Protein AF-A0A822CU56-F1 (afdb_monomer_lite)

Secondary structure (DSSP, 8-state):
-HHHHHHHHHHTS-HHHHHHHHHHHHHTTSS-HHHHHHHHHHHHHHHH---PPPPPHHHHHHHHHHHHHHHHHHHHH---HHHHHHHHHHHHHHHHTTT------GGGHHHHHHHHT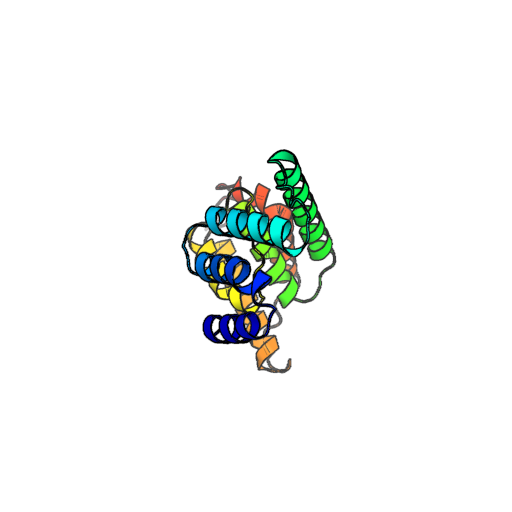TTS-HHHHHHHHHHHHHHHHHHHTTT-S-----HHHHHHHHHHHHTHHHHTS-S----------

pLDDT: mean 84.79, std 16.34, range [33.0, 96.88]

Structure (mmCIF, N/CA/C/O backbone):
data_AF-A0A822CU56-F1
#
_entry.id   AF-A0A822CU56-F1
#
loop_
_atom_site.group_PDB
_atom_site.id
_atom_site.type_symbol
_atom_site.label_atom_id
_atom_site.label_alt_id
_atom_site.label_comp_id
_atom_site.label_asym_id
_atom_site.label_entity_id
_atom_site.label_seq_id
_atom_site.pdbx_PDB_ins_code
_atom_site.Cartn_x
_atom_site.Cartn_y
_atom_site.Cartn_z
_atom_site.occupancy
_atom_site.B_iso_or_equiv
_atom_site.auth_seq_id
_atom_site.auth_comp_id
_atom_site.auth_asym_id
_atom_site.auth_atom_id
_atom_site.pdbx_PDB_model_num
ATOM 1 N N . PHE A 1 1 ? 16.873 -13.035 2.644 1.00 48.88 1 PHE A N 1
ATOM 2 C CA . PHE A 1 1 ? 16.667 -14.376 2.056 1.00 48.88 1 PHE A CA 1
ATOM 3 C C . PHE A 1 1 ? 16.563 -14.357 0.520 1.00 48.88 1 PHE A C 1
ATOM 5 O O . PHE A 1 1 ? 17.140 -15.222 -0.113 1.00 48.88 1 PHE A O 1
ATOM 12 N N . ILE A 1 2 ? 15.968 -13.329 -0.101 1.00 75.31 2 ILE A N 1
ATOM 13 C CA . ILE A 1 2 ? 15.599 -13.311 -1.536 1.00 75.31 2 ILE A CA 1
ATOM 14 C C . ILE A 1 2 ? 16.782 -13.178 -2.534 1.00 75.31 2 ILE A C 1
ATOM 16 O O . ILE A 1 2 ? 16.743 -13.754 -3.617 1.00 75.31 2 ILE A O 1
ATOM 20 N N . LEU A 1 3 ? 17.866 -12.463 -2.198 1.00 74.69 3 LEU A N 1
ATOM 21 C CA . LEU A 1 3 ? 18.956 -12.160 -3.152 1.00 74.69 3 LEU A CA 1
ATOM 22 C C . LEU A 1 3 ? 19.665 -13.411 -3.711 1.00 74.69 3 LEU A C 1
ATOM 24 O O . LEU A 1 3 ? 19.886 -13.521 -4.917 1.00 74.69 3 LEU A O 1
ATOM 28 N N . LYS A 1 4 ? 20.035 -14.352 -2.829 1.00 79.25 4 LYS A N 1
ATOM 29 C CA . LYS A 1 4 ? 20.802 -15.553 -3.208 1.00 79.25 4 LYS A CA 1
ATOM 30 C C . LYS A 1 4 ? 20.008 -16.457 -4.153 1.00 79.25 4 LYS A C 1
ATOM 32 O O . LYS A 1 4 ? 20.597 -17.082 -5.029 1.00 79.25 4 LYS A O 1
ATOM 37 N N . GLU A 1 5 ? 18.690 -16.507 -3.996 1.00 88.50 5 GLU A N 1
ATOM 38 C CA . GLU A 1 5 ? 17.807 -17.288 -4.865 1.00 88.50 5 GLU A CA 1
ATOM 39 C C . GLU A 1 5 ? 17.681 -16.655 -6.252 1.00 88.50 5 GLU A C 1
ATOM 41 O O . GLU A 1 5 ? 17.839 -17.360 -7.248 1.00 88.50 5 GLU A O 1
ATOM 46 N N . ARG A 1 6 ? 17.525 -15.323 -6.337 1.00 89.25 6 ARG A N 1
ATOM 47 C CA . ARG A 1 6 ? 17.509 -14.600 -7.624 1.00 89.25 6 ARG A CA 1
ATOM 48 C C . ARG A 1 6 ? 18.798 -14.833 -8.418 1.00 89.25 6 ARG A C 1
ATOM 50 O O . ARG A 1 6 ? 18.733 -15.144 -9.603 1.00 89.25 6 ARG A O 1
ATOM 57 N N . ASN A 1 7 ? 19.956 -14.798 -7.754 1.00 89.12 7 ASN A N 1
ATOM 58 C CA . ASN A 1 7 ? 21.246 -15.091 -8.392 1.00 89.12 7 ASN A CA 1
ATOM 59 C C . ASN A 1 7 ? 21.322 -16.516 -8.955 1.00 89.12 7 ASN A C 1
ATOM 61 O O . ASN A 1 7 ? 21.758 -16.704 -10.089 1.00 89.12 7 ASN A O 1
ATOM 65 N N . LYS A 1 8 ? 20.865 -17.521 -8.196 1.00 92.25 8 LYS A N 1
ATOM 66 C CA . LYS A 1 8 ? 20.827 -18.915 -8.668 1.00 92.25 8 LYS A CA 1
ATOM 67 C C . LYS A 1 8 ? 19.926 -19.084 -9.892 1.00 92.25 8 LYS A C 1
ATOM 69 O O . LYS A 1 8 ? 20.248 -19.880 -10.766 1.00 92.25 8 LYS A O 1
ATOM 74 N N . ILE A 1 9 ? 18.807 -18.362 -9.954 1.00 92.31 9 ILE A N 1
ATOM 75 C CA . ILE A 1 9 ? 17.901 -18.389 -11.110 1.00 92.31 9 ILE A CA 1
ATOM 76 C C . ILE A 1 9 ? 18.584 -17.766 -12.330 1.00 92.31 9 ILE A C 1
ATOM 78 O O . ILE A 1 9 ? 18.604 -18.388 -13.386 1.00 92.31 9 ILE A O 1
ATOM 82 N N . ILE A 1 10 ? 19.205 -16.592 -12.178 1.00 93.12 10 ILE A N 1
ATOM 83 C CA . ILE A 1 10 ? 19.895 -15.900 -13.279 1.00 93.12 10 ILE A CA 1
ATOM 84 C C . ILE A 1 10 ? 20.998 -16.779 -13.878 1.00 93.12 10 ILE A C 1
ATOM 86 O O . ILE A 1 10 ? 21.111 -16.874 -15.096 1.00 93.12 10 ILE A O 1
ATOM 90 N N . GLN A 1 11 ? 21.762 -17.492 -13.047 1.00 93.81 11 GLN A N 1
ATOM 91 C CA . GLN A 1 11 ? 22.822 -18.395 -13.512 1.00 93.81 11 GLN A CA 1
ATOM 92 C C . GLN A 1 11 ? 22.315 -19.543 -14.403 1.00 93.81 11 GLN A C 1
ATOM 94 O O . GLN A 1 11 ? 23.078 -20.050 -15.222 1.00 93.81 11 GLN A O 1
ATOM 99 N N . LYS A 1 12 ? 21.039 -19.935 -14.290 1.00 94.25 12 LYS A N 1
ATOM 100 C CA . LYS A 1 12 ? 20.426 -20.982 -15.125 1.00 94.25 12 LYS A CA 1
ATOM 101 C C . LYS A 1 12 ? 19.959 -20.484 -16.497 1.00 94.25 12 LYS A C 1
ATOM 103 O O . LYS A 1 12 ? 19.564 -21.298 -17.324 1.00 94.25 12 LYS A O 1
ATOM 108 N N . LEU A 1 13 ? 19.975 -19.175 -16.742 1.00 93.06 13 LEU A N 1
ATOM 109 C CA . LEU A 1 13 ? 19.516 -18.582 -18.000 1.00 93.06 13 LEU A CA 1
ATOM 110 C C . LEU A 1 13 ? 20.631 -18.564 -19.061 1.00 93.06 13 LEU A C 1
ATOM 112 O O . LEU A 1 13 ? 21.809 -18.699 -18.702 1.00 93.06 13 LEU A O 1
ATOM 116 N N . PRO A 1 14 ? 20.291 -18.383 -20.355 1.00 93.19 14 PRO A N 1
ATOM 117 C CA . PRO A 1 14 ? 21.274 -18.199 -21.422 1.00 93.19 14 PRO A CA 1
ATOM 118 C C . PRO A 1 14 ? 22.227 -17.042 -21.127 1.00 93.19 14 PRO A C 1
ATOM 120 O O . PRO A 1 14 ? 21.816 -16.016 -20.582 1.00 93.19 14 PRO A O 1
ATOM 123 N N . GLU A 1 15 ? 23.497 -17.196 -21.500 1.00 89.12 15 GLU A N 1
ATOM 124 C CA . GLU A 1 15 ? 24.554 -16.220 -21.207 1.00 89.12 15 GLU A CA 1
ATOM 125 C C . GLU A 1 15 ? 24.235 -14.815 -21.738 1.00 89.12 15 GLU A C 1
ATOM 127 O O . GLU A 1 15 ? 24.424 -13.835 -21.016 1.00 89.12 15 GLU A O 1
ATOM 132 N N . SER A 1 16 ? 23.619 -14.734 -22.922 1.00 87.19 16 SER A N 1
ATOM 133 C CA . SER A 1 16 ? 23.111 -13.498 -23.536 1.00 87.19 16 SER A CA 1
ATOM 134 C C . SER A 1 16 ? 22.169 -12.698 -22.622 1.00 87.19 16 SER A C 1
ATOM 136 O O . SER A 1 16 ? 22.136 -11.468 -22.669 1.00 87.19 16 SER A O 1
ATOM 138 N N . ASN A 1 17 ? 21.432 -13.380 -21.741 1.00 92.69 17 ASN A N 1
ATOM 139 C CA . ASN A 1 17 ? 20.407 -12.776 -20.890 1.00 92.69 17 ASN A CA 1
ATOM 140 C C . ASN A 1 17 ? 20.948 -12.449 -19.490 1.00 92.69 17 ASN A C 1
ATOM 142 O O . ASN A 1 17 ? 20.442 -11.541 -18.824 1.00 92.69 17 ASN A O 1
ATOM 146 N N . ARG A 1 18 ? 21.984 -13.170 -19.031 1.00 94.38 18 ARG A N 1
ATOM 147 C CA . ARG A 1 18 ? 22.522 -13.059 -17.663 1.00 94.38 18 ARG A CA 1
ATOM 148 C C . ARG A 1 18 ? 22.968 -11.644 -17.335 1.00 94.38 18 ARG A C 1
ATOM 150 O O . ARG A 1 18 ? 22.620 -11.136 -16.277 1.00 94.38 18 ARG A O 1
ATOM 157 N N . ASN A 1 19 ? 23.698 -10.997 -18.242 1.00 92.25 19 ASN A N 1
ATOM 158 C CA . ASN A 1 19 ? 24.265 -9.670 -17.996 1.00 92.25 19 ASN A CA 1
ATOM 159 C C . ASN A 1 19 ? 23.182 -8.615 -17.733 1.00 92.25 19 ASN A C 1
ATOM 161 O O . ASN A 1 19 ? 23.301 -7.822 -16.799 1.00 92.25 19 ASN A O 1
ATOM 165 N N . HIS A 1 20 ? 22.104 -8.630 -18.516 1.00 93.12 20 HIS A N 1
ATOM 166 C CA . HIS A 1 20 ? 20.983 -7.703 -18.366 1.00 93.12 20 HIS A CA 1
ATOM 167 C C . HIS A 1 20 ? 20.205 -7.966 -17.069 1.00 93.12 20 HIS A C 1
ATOM 169 O O . HIS A 1 20 ? 19.941 -7.043 -16.300 1.00 93.12 20 HIS A O 1
ATOM 175 N N . LEU A 1 21 ? 19.917 -9.235 -16.763 1.00 94.25 21 LEU A N 1
ATOM 176 C CA . LEU A 1 21 ? 19.160 -9.609 -15.565 1.00 94.25 21 LEU A CA 1
ATOM 177 C C . LEU A 1 21 ? 19.958 -9.445 -14.264 1.00 94.25 21 LEU A C 1
ATOM 179 O O . LEU A 1 21 ? 19.371 -9.108 -13.236 1.00 94.25 21 LEU A O 1
ATOM 183 N N . SER A 1 22 ? 21.283 -9.612 -14.295 1.00 93.31 22 SER A N 1
ATOM 184 C CA . SER A 1 22 ? 22.158 -9.301 -13.158 1.00 93.31 22 SER A CA 1
ATOM 185 C C . SER A 1 22 ? 22.096 -7.817 -12.804 1.00 93.31 22 SER A C 1
ATOM 187 O O . SER A 1 22 ? 21.890 -7.491 -11.637 1.00 93.31 22 SER A O 1
ATOM 189 N N . LYS A 1 23 ? 22.150 -6.918 -13.799 1.00 93.12 23 LYS A N 1
ATOM 190 C CA . LYS A 1 23 ? 22.033 -5.464 -13.576 1.00 93.12 23 LYS A CA 1
ATOM 191 C C . LYS A 1 23 ? 20.683 -5.076 -12.962 1.00 93.12 23 LYS A C 1
ATOM 193 O O . LYS A 1 23 ? 20.646 -4.247 -12.055 1.00 93.12 23 LYS A O 1
ATOM 198 N N . VAL A 1 24 ? 19.585 -5.691 -13.415 1.00 93.88 24 VAL A N 1
ATOM 199 C CA . VAL A 1 24 ? 18.253 -5.515 -12.799 1.00 93.88 24 VAL A CA 1
ATOM 200 C C . VAL A 1 24 ? 18.254 -6.025 -11.356 1.00 93.88 24 VAL A C 1
ATOM 202 O O . VAL A 1 24 ? 17.770 -5.367 -10.441 1.00 93.88 24 VAL A O 1
ATOM 205 N N . ASN A 1 25 ? 18.814 -7.206 -11.113 1.00 93.50 25 ASN A N 1
ATOM 206 C CA . ASN A 1 25 ? 18.832 -7.796 -9.780 1.00 93.50 25 ASN A CA 1
ATOM 207 C C . ASN A 1 25 ? 19.704 -7.016 -8.780 1.00 93.50 25 ASN A C 1
ATOM 209 O O . ASN A 1 25 ? 19.379 -6.957 -7.592 1.00 93.50 25 ASN A O 1
ATOM 213 N N . GLU A 1 26 ? 20.791 -6.411 -9.252 1.00 92.06 26 GLU A N 1
ATOM 214 C CA . GLU A 1 26 ? 21.630 -5.501 -8.478 1.00 92.06 26 GLU A CA 1
ATOM 215 C C . GLU A 1 26 ? 20.878 -4.217 -8.125 1.00 92.06 26 GLU A C 1
ATOM 217 O O . GLU A 1 26 ? 20.880 -3.819 -6.955 1.00 92.06 26 GLU A O 1
ATOM 222 N N . SER A 1 27 ? 20.174 -3.610 -9.092 1.00 93.44 27 SER A N 1
ATOM 223 C CA . SER A 1 27 ? 19.439 -2.359 -8.872 1.00 93.44 27 SER A CA 1
ATOM 224 C C . SER A 1 27 ? 18.328 -2.499 -7.829 1.00 93.44 27 SER A C 1
ATOM 226 O O . SER A 1 27 ? 18.075 -1.548 -7.093 1.00 93.44 27 SER A O 1
ATOM 228 N N . LEU A 1 28 ? 17.738 -3.694 -7.682 1.00 90.62 28 LEU A N 1
ATOM 229 C CA . LEU A 1 28 ? 16.743 -4.002 -6.642 1.00 90.62 28 LEU A CA 1
ATOM 230 C C . LEU A 1 28 ? 17.262 -3.843 -5.203 1.00 90.62 28 LEU A C 1
ATOM 232 O O . LEU A 1 28 ? 16.457 -3.805 -4.275 1.00 90.62 28 LEU A O 1
ATOM 236 N N . ASN A 1 29 ? 18.581 -3.792 -4.991 1.00 88.31 29 ASN A N 1
ATOM 237 C CA . ASN A 1 29 ? 19.172 -3.536 -3.670 1.00 88.31 29 ASN A CA 1
ATOM 238 C C . ASN A 1 29 ? 19.499 -2.052 -3.447 1.00 88.31 29 ASN A C 1
ATOM 240 O O . ASN A 1 29 ? 19.899 -1.664 -2.349 1.00 88.31 29 ASN A O 1
ATOM 244 N N . GLY A 1 30 ? 19.366 -1.229 -4.488 1.00 86.44 30 GLY A N 1
ATOM 245 C CA . GLY A 1 30 ? 19.559 0.210 -4.416 1.00 86.44 30 GLY A CA 1
ATOM 246 C C . GLY A 1 30 ? 18.385 0.925 -3.747 1.00 86.44 30 GLY A C 1
ATOM 247 O O . GLY A 1 30 ? 17.310 0.370 -3.538 1.00 86.44 30 GLY A O 1
ATOM 248 N N . LYS A 1 31 ? 18.585 2.209 -3.432 1.00 86.38 31 LYS A N 1
ATOM 249 C CA . LYS A 1 31 ? 17.535 3.089 -2.883 1.00 86.38 31 LYS A CA 1
ATOM 250 C C . LYS A 1 31 ? 16.747 3.839 -3.962 1.00 86.38 31 LYS A C 1
ATOM 252 O O . LYS A 1 31 ? 15.812 4.561 -3.632 1.00 86.38 31 LYS A O 1
ATOM 257 N N . ASN A 1 32 ? 17.140 3.705 -5.230 1.00 90.06 32 ASN A N 1
ATOM 258 C CA . ASN A 1 32 ? 16.558 4.453 -6.335 1.00 90.06 32 ASN A CA 1
ATOM 259 C C . ASN A 1 32 ? 15.701 3.545 -7.229 1.00 90.06 32 ASN A C 1
ATOM 261 O O . ASN A 1 32 ? 16.220 2.716 -7.980 1.00 90.06 32 ASN A O 1
ATOM 265 N N . VAL A 1 33 ? 14.383 3.731 -7.151 1.00 90.12 33 VAL A N 1
ATOM 266 C CA . VAL A 1 33 ? 13.408 3.011 -7.983 1.00 90.12 33 VAL A CA 1
ATOM 267 C C . VAL A 1 33 ? 13.610 3.327 -9.465 1.00 90.12 33 VAL A C 1
ATOM 269 O O . VAL A 1 33 ? 13.522 2.421 -10.287 1.00 90.12 33 VAL A O 1
ATOM 272 N N . GLU A 1 34 ? 13.972 4.567 -9.797 1.00 91.94 34 GLU A N 1
ATOM 273 C CA . GLU A 1 34 ? 14.195 5.019 -11.173 1.00 91.94 34 GLU A CA 1
ATOM 274 C C . GLU A 1 34 ? 15.269 4.183 -11.871 1.00 91.94 34 GLU A C 1
ATOM 276 O O . GLU A 1 34 ? 15.064 3.669 -12.964 1.00 91.94 34 GLU A O 1
ATOM 281 N N . THR A 1 35 ? 16.384 3.940 -11.177 1.00 94.00 35 THR A N 1
ATOM 282 C CA . THR A 1 35 ? 17.462 3.085 -11.682 1.00 94.00 35 THR A CA 1
ATOM 283 C C . THR A 1 35 ? 16.971 1.669 -11.966 1.00 94.00 35 THR A C 1
ATOM 285 O O . THR A 1 35 ? 17.374 1.071 -12.957 1.00 94.00 35 THR A O 1
ATOM 288 N N . THR A 1 36 ? 16.092 1.128 -11.121 1.00 93.44 36 THR A N 1
ATOM 289 C CA . THR A 1 36 ? 15.528 -0.208 -11.347 1.00 93.44 36 THR A CA 1
ATOM 290 C C . THR A 1 36 ? 14.603 -0.238 -12.555 1.00 93.44 36 THR A C 1
ATOM 292 O O . THR A 1 36 ? 14.684 -1.179 -13.341 1.00 93.44 36 THR A O 1
ATOM 295 N N . LEU A 1 37 ? 13.767 0.787 -12.735 1.00 93.81 37 LEU A N 1
ATOM 296 C CA . LEU A 1 37 ? 12.879 0.890 -13.892 1.00 93.81 37 LEU A CA 1
ATOM 297 C C . LEU A 1 37 ? 13.674 0.985 -15.195 1.00 93.81 37 LEU A C 1
ATOM 299 O O . LEU A 1 37 ? 13.409 0.208 -16.105 1.00 93.81 37 LEU A O 1
ATOM 303 N N . THR A 1 38 ? 14.711 1.825 -15.251 1.00 94.94 38 THR A N 1
ATOM 304 C CA . THR A 1 38 ? 15.588 1.914 -16.429 1.00 94.94 38 THR A CA 1
ATOM 305 C C . THR A 1 38 ? 16.276 0.584 -16.730 1.00 94.94 38 THR A C 1
ATOM 307 O O . THR A 1 38 ? 16.276 0.136 -17.869 1.00 94.94 38 THR A O 1
ATOM 310 N N . ARG A 1 39 ? 16.816 -0.114 -15.719 1.00 94.94 39 ARG A N 1
ATOM 311 C CA . ARG A 1 39 ? 17.438 -1.431 -15.947 1.00 94.94 39 ARG A CA 1
ATOM 312 C C . ARG A 1 39 ? 16.442 -2.472 -16.449 1.00 94.94 39 ARG A C 1
ATOM 314 O O . ARG A 1 39 ? 16.822 -3.341 -17.230 1.00 94.94 39 ARG A O 1
ATOM 321 N N . LEU A 1 40 ? 15.196 -2.411 -15.984 1.00 95.19 40 LEU A N 1
ATOM 322 C CA . LEU A 1 40 ? 14.135 -3.299 -16.443 1.00 95.19 40 LEU A CA 1
ATOM 323 C C . LEU A 1 40 ? 13.737 -2.994 -17.893 1.00 95.19 40 LEU A C 1
ATOM 325 O O . LEU A 1 40 ? 13.539 -3.928 -18.664 1.00 95.19 40 LEU A O 1
ATOM 329 N N . GLU A 1 41 ? 13.659 -1.715 -18.263 1.00 95.31 41 GLU A N 1
ATOM 330 C CA . GLU A 1 41 ? 13.435 -1.254 -19.640 1.00 95.31 41 GLU A CA 1
ATOM 331 C C . GLU A 1 41 ? 14.537 -1.748 -20.579 1.00 95.31 41 GLU A C 1
ATOM 333 O O . GLU A 1 41 ? 14.227 -2.382 -21.589 1.00 95.31 41 GLU A O 1
ATOM 338 N N . ASP A 1 42 ? 15.805 -1.555 -20.197 1.00 94.25 42 ASP A N 1
ATOM 339 C CA . ASP A 1 42 ? 16.968 -2.059 -20.936 1.00 94.25 42 ASP A CA 1
ATOM 340 C C . ASP A 1 42 ? 16.851 -3.580 -21.146 1.00 94.25 42 ASP A C 1
ATOM 342 O O . ASP A 1 42 ? 16.956 -4.084 -22.262 1.00 94.25 42 ASP A O 1
ATOM 346 N N . ALA A 1 43 ? 16.589 -4.334 -20.072 1.00 94.88 43 ALA A N 1
ATOM 347 C CA . ALA A 1 43 ? 16.498 -5.790 -20.137 1.00 94.88 43 ALA A CA 1
ATOM 348 C C . ALA A 1 43 ? 15.319 -6.276 -20.995 1.00 94.88 43 ALA A C 1
ATOM 350 O O . ALA A 1 43 ? 15.457 -7.269 -21.709 1.00 94.88 43 ALA A O 1
ATOM 351 N N . ALA A 1 44 ? 14.170 -5.601 -20.939 1.00 95.12 44 ALA A N 1
ATOM 352 C CA . ALA A 1 44 ? 13.008 -5.936 -21.755 1.00 95.12 44 ALA A CA 1
ATOM 353 C C . ALA A 1 44 ? 13.263 -5.665 -23.245 1.00 95.12 44 ALA A C 1
ATOM 355 O O . ALA A 1 44 ? 12.918 -6.502 -24.080 1.00 95.12 44 ALA A O 1
ATOM 356 N N . SER A 1 45 ? 13.921 -4.551 -23.571 1.00 94.88 45 SER A N 1
ATOM 357 C CA . SER A 1 45 ? 14.310 -4.232 -24.945 1.00 94.88 45 SER A CA 1
ATOM 358 C C . SER A 1 45 ? 15.293 -5.266 -25.494 1.00 94.88 45 SER A C 1
ATOM 360 O O . SER A 1 45 ? 15.069 -5.821 -26.562 1.00 94.88 45 SER A O 1
ATOM 362 N N . GLU A 1 46 ? 16.341 -5.596 -24.741 1.00 94.31 46 GLU A N 1
ATOM 363 C CA . GLU A 1 46 ? 17.405 -6.490 -25.215 1.00 94.31 46 GLU A CA 1
ATOM 364 C C . GLU A 1 46 ? 16.964 -7.959 -25.293 1.00 94.31 46 GLU A C 1
ATOM 366 O O . GLU A 1 46 ? 17.236 -8.650 -26.274 1.00 94.31 46 GLU A O 1
ATOM 371 N N . ILE A 1 47 ? 16.254 -8.455 -24.275 1.00 94.56 47 ILE A N 1
ATOM 372 C CA . ILE A 1 47 ? 15.898 -9.880 -24.181 1.00 94.56 47 ILE A CA 1
ATOM 373 C C . ILE A 1 47 ? 14.597 -10.186 -24.922 1.00 94.56 47 ILE A C 1
ATOM 375 O O . ILE A 1 47 ? 14.490 -11.223 -25.574 1.00 94.56 47 ILE A O 1
ATOM 379 N N . LEU A 1 48 ? 13.587 -9.326 -24.771 1.00 93.62 48 LEU A N 1
ATOM 380 C CA . LEU A 1 48 ? 12.231 -9.589 -25.259 1.00 93.62 48 LEU A CA 1
ATOM 381 C C . LEU A 1 48 ? 11.893 -8.790 -26.519 1.00 93.62 48 LEU A C 1
ATOM 383 O O . LEU A 1 48 ? 10.850 -9.048 -27.113 1.00 93.62 48 LEU A O 1
ATOM 387 N N . GLN A 1 49 ? 12.747 -7.842 -26.927 1.00 94.25 49 GLN A N 1
ATOM 388 C CA . GLN A 1 49 ? 12.495 -6.952 -28.064 1.00 94.25 49 GLN A CA 1
ATOM 389 C C . GLN A 1 49 ? 11.186 -6.161 -27.894 1.00 94.25 49 GLN A C 1
ATOM 391 O O . GLN A 1 49 ? 10.465 -5.891 -28.855 1.00 94.25 49 GLN A O 1
ATOM 396 N N . VAL A 1 50 ? 10.867 -5.790 -26.645 1.00 95.44 50 VAL A N 1
ATOM 397 C CA . VAL A 1 50 ? 9.686 -4.987 -26.299 1.00 95.44 50 VAL A CA 1
ATOM 398 C C . VAL A 1 50 ? 10.081 -3.671 -25.647 1.00 95.44 50 VAL A C 1
ATOM 400 O O . VAL A 1 50 ? 10.990 -3.605 -24.823 1.00 95.44 50 VAL A O 1
ATOM 403 N N . ILE A 1 51 ? 9.329 -2.620 -25.967 1.00 93.19 51 ILE A N 1
ATOM 404 C CA . ILE A 1 51 ? 9.474 -1.309 -25.337 1.00 93.19 51 ILE A CA 1
ATOM 405 C C . ILE A 1 51 ? 8.467 -1.213 -24.195 1.00 93.19 51 ILE A C 1
ATOM 407 O O . ILE A 1 51 ? 7.254 -1.170 -24.421 1.00 93.19 51 ILE A O 1
ATOM 411 N N . LEU A 1 52 ? 8.967 -1.140 -22.964 1.00 92.19 52 LEU A N 1
ATOM 412 C CA . LEU A 1 52 ? 8.135 -0.829 -21.809 1.00 92.19 52 LEU A CA 1
ATOM 413 C C . LEU A 1 52 ? 7.855 0.675 -21.794 1.00 92.19 52 LEU A C 1
ATOM 415 O O . LEU A 1 52 ? 8.763 1.496 -21.702 1.00 92.19 52 LEU A O 1
ATOM 419 N N . LYS A 1 53 ? 6.579 1.048 -21.916 1.00 88.88 53 LYS A N 1
ATOM 420 C CA . LYS A 1 53 ? 6.154 2.446 -21.817 1.00 88.88 53 LYS A CA 1
ATOM 421 C C . LYS A 1 53 ? 5.811 2.773 -20.376 1.00 88.88 53 LYS A C 1
ATOM 423 O O . LYS A 1 53 ? 4.948 2.128 -19.781 1.00 88.88 53 LYS A O 1
ATOM 428 N N . ARG A 1 54 ? 6.426 3.827 -19.847 1.00 87.69 54 ARG A N 1
ATOM 429 C CA . ARG A 1 54 ? 6.031 4.369 -18.550 1.00 87.69 54 ARG A CA 1
ATOM 430 C C . ARG A 1 54 ? 4.676 5.055 -18.658 1.00 87.69 54 ARG A C 1
ATOM 432 O O . ARG A 1 54 ? 4.456 5.807 -19.616 1.00 87.69 54 ARG A O 1
ATOM 439 N N . PRO A 1 55 ? 3.770 4.829 -17.699 1.00 85.50 55 PRO A N 1
ATOM 440 C CA . PRO A 1 55 ? 2.551 5.608 -17.638 1.00 85.50 55 PRO A CA 1
ATOM 441 C C . PRO A 1 55 ? 2.923 7.081 -17.440 1.00 85.50 55 PRO A C 1
ATOM 443 O O . PRO A 1 55 ? 3.836 7.430 -16.695 1.00 85.50 55 PRO A O 1
ATOM 446 N N . ASN A 1 56 ? 2.236 7.966 -18.154 1.00 90.50 56 ASN A N 1
ATOM 447 C CA . ASN A 1 56 ? 2.386 9.391 -17.898 1.00 90.50 56 ASN A CA 1
ATOM 448 C C . ASN A 1 56 ? 1.669 9.755 -16.584 1.00 90.50 56 ASN A C 1
ATOM 450 O O . ASN A 1 56 ? 0.829 9.003 -16.086 1.00 90.50 56 ASN A O 1
ATOM 454 N N . LYS A 1 57 ? 1.934 10.956 -16.058 1.00 88.12 57 LYS A N 1
ATOM 455 C CA . LYS A 1 57 ? 1.339 11.433 -14.795 1.00 88.12 57 LYS A CA 1
ATOM 456 C C . LYS A 1 57 ? -0.193 11.370 -14.769 1.00 88.12 57 LYS A C 1
ATOM 458 O O . LYS A 1 57 ? -0.773 11.169 -13.706 1.00 88.12 57 LYS A O 1
ATOM 463 N N . LYS A 1 58 ? -0.854 11.576 -15.914 1.00 92.06 58 LYS A N 1
ATOM 464 C CA . LYS A 1 58 ? -2.316 11.494 -16.011 1.00 92.06 58 LYS A CA 1
ATOM 465 C C . LYS A 1 58 ? -2.774 10.044 -15.873 1.00 92.06 58 LYS A C 1
ATOM 467 O O . LYS A 1 58 ? -3.602 9.766 -15.021 1.00 92.06 58 LYS A O 1
ATOM 472 N N . THR A 1 59 ? -2.179 9.127 -16.630 1.00 92.19 59 THR A N 1
ATOM 473 C CA . THR A 1 59 ? -2.474 7.691 -16.558 1.00 92.19 59 THR A CA 1
ATOM 474 C C . THR A 1 59 ? -2.222 7.123 -15.162 1.00 92.19 59 THR A C 1
ATOM 476 O O . THR A 1 59 ? -3.054 6.379 -14.657 1.00 92.19 59 THR A O 1
ATOM 479 N N . GLU A 1 60 ? -1.118 7.498 -14.509 1.00 89.69 60 GLU A N 1
ATOM 480 C CA . GLU A 1 60 ? -0.846 7.089 -13.123 1.00 89.69 60 GLU A CA 1
ATOM 481 C C . GLU A 1 60 ? -1.921 7.597 -12.163 1.00 89.69 60 GLU A C 1
ATOM 483 O O . GLU A 1 60 ? -2.432 6.843 -11.336 1.00 89.69 60 GLU A O 1
ATOM 488 N N . LYS A 1 61 ? -2.291 8.875 -12.286 1.00 89.75 61 LYS A N 1
ATOM 489 C CA . LYS A 1 61 ? -3.332 9.480 -11.457 1.00 89.75 61 LYS A CA 1
ATOM 490 C C . LYS A 1 61 ? -4.683 8.795 -11.667 1.00 89.75 61 LYS A C 1
ATOM 492 O O . LYS A 1 61 ? -5.342 8.479 -10.682 1.00 89.75 61 LYS A O 1
ATOM 497 N N . ASP A 1 62 ? -5.076 8.563 -12.915 1.00 93.00 62 ASP A N 1
ATOM 498 C CA . ASP A 1 62 ? -6.350 7.933 -13.264 1.00 93.00 62 ASP A CA 1
ATOM 499 C C . ASP A 1 62 ? -6.402 6.489 -12.738 1.00 93.00 62 ASP A C 1
ATOM 501 O O . ASP A 1 62 ? -7.387 6.101 -12.113 1.00 93.00 62 ASP A O 1
ATOM 505 N N . LEU A 1 63 ? -5.308 5.728 -12.873 1.00 92.50 63 LEU A N 1
ATOM 506 C CA . LEU A 1 63 ? -5.184 4.381 -12.307 1.00 92.50 63 LEU A CA 1
ATOM 507 C C . LEU A 1 63 ? -5.310 4.382 -10.778 1.00 92.50 63 LEU A C 1
ATOM 509 O O . LEU A 1 63 ? -6.011 3.554 -10.205 1.00 92.50 63 LEU A O 1
ATOM 513 N N . ILE A 1 64 ? -4.637 5.310 -10.099 1.00 91.44 64 ILE A N 1
ATOM 514 C CA . ILE A 1 64 ? -4.709 5.428 -8.639 1.00 91.44 64 ILE A CA 1
ATOM 515 C C . ILE A 1 64 ? -6.136 5.764 -8.182 1.00 91.44 64 ILE A C 1
ATOM 517 O O . ILE A 1 64 ? -6.587 5.253 -7.155 1.00 91.44 64 ILE A O 1
ATOM 521 N N . LEU A 1 65 ? -6.843 6.625 -8.920 1.00 92.31 65 LEU A N 1
ATOM 522 C CA . LEU A 1 65 ? -8.237 6.956 -8.633 1.00 92.31 65 LEU A CA 1
ATOM 523 C C . LEU A 1 65 ? -9.149 5.742 -8.832 1.00 92.31 65 LEU A C 1
ATOM 525 O O . LEU A 1 65 ? -9.934 5.446 -7.938 1.00 92.31 65 LEU A O 1
ATOM 529 N N . ASP A 1 66 ? -8.992 5.004 -9.930 1.00 94.25 66 ASP A N 1
ATOM 530 C CA . ASP A 1 66 ? -9.738 3.767 -10.187 1.00 94.25 66 ASP A CA 1
ATOM 531 C C . ASP A 1 66 ? -9.519 2.723 -9.078 1.00 94.25 66 ASP A C 1
ATOM 533 O O . ASP A 1 66 ? -10.479 2.199 -8.515 1.00 94.25 66 ASP A O 1
ATOM 537 N N . ILE A 1 67 ? -8.265 2.482 -8.676 1.00 93.69 67 ILE A N 1
ATOM 538 C CA . ILE A 1 67 ? -7.961 1.554 -7.576 1.00 93.69 67 ILE A CA 1
ATOM 539 C C . ILE A 1 67 ? -8.621 2.022 -6.275 1.00 93.69 67 ILE A C 1
ATOM 541 O O . ILE A 1 67 ? -9.183 1.208 -5.545 1.00 93.69 67 ILE A O 1
ATOM 545 N N . ARG A 1 68 ? -8.578 3.322 -5.968 1.00 93.56 68 ARG A N 1
ATOM 546 C CA . ARG A 1 68 ? -9.222 3.870 -4.767 1.00 93.56 68 ARG A CA 1
ATOM 547 C C . ARG A 1 68 ? -10.732 3.630 -4.780 1.00 93.56 68 ARG A C 1
ATOM 549 O O . ARG A 1 68 ? -11.266 3.229 -3.749 1.00 93.56 68 ARG A O 1
ATOM 556 N N . GLU A 1 69 ? -11.413 3.880 -5.895 1.00 94.88 69 GLU A N 1
ATOM 557 C CA . GLU A 1 69 ? -12.862 3.664 -5.975 1.00 94.88 69 GLU A CA 1
ATOM 558 C C . GLU A 1 69 ? -13.210 2.171 -5.874 1.00 94.88 69 GLU A C 1
ATOM 560 O O . GLU A 1 69 ? -14.105 1.817 -5.113 1.00 94.88 69 GLU A O 1
ATOM 565 N N . LYS A 1 70 ? -12.418 1.275 -6.476 1.00 95.44 70 LYS A N 1
ATOM 566 C CA . LYS A 1 70 ? -12.568 -0.182 -6.291 1.00 95.44 70 LYS A CA 1
ATOM 567 C C . LYS A 1 70 ? -12.359 -0.633 -4.846 1.00 95.44 70 LYS A C 1
ATOM 569 O O . LYS A 1 70 ? -13.062 -1.514 -4.359 1.00 95.44 70 LYS A O 1
ATOM 574 N N . LEU A 1 71 ? -11.396 -0.042 -4.133 1.00 95.06 71 LEU A N 1
ATOM 575 C CA . LEU A 1 71 ? -11.189 -0.321 -2.708 1.00 95.06 71 LEU A CA 1
ATOM 576 C C . LEU A 1 71 ? -12.380 0.142 -1.864 1.00 95.06 71 LEU A C 1
ATOM 578 O O . LEU A 1 71 ? -12.735 -0.538 -0.904 1.00 95.06 71 LEU A O 1
ATOM 582 N N . LYS A 1 72 ? -12.992 1.278 -2.214 1.00 95.62 72 LYS A N 1
ATOM 583 C CA . LYS A 1 72 ? -14.205 1.773 -1.555 1.00 95.62 72 LYS A CA 1
ATOM 584 C C . LYS A 1 72 ? -15.405 0.880 -1.833 1.00 95.62 72 LYS A C 1
ATOM 586 O O . LYS A 1 72 ? -16.084 0.514 -0.888 1.00 95.62 72 LYS A O 1
ATOM 591 N N . GLU A 1 73 ? -15.631 0.509 -3.089 1.00 96.81 73 GLU A N 1
ATOM 592 C CA . GLU A 1 73 ? -16.690 -0.422 -3.486 1.00 96.81 73 GLU A CA 1
ATOM 593 C C . GLU A 1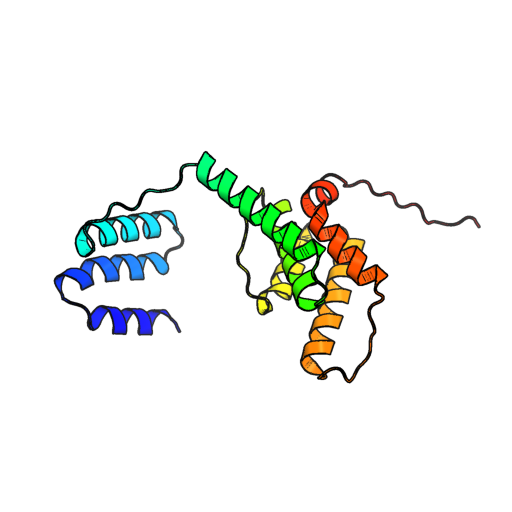 73 ? -16.563 -1.738 -2.719 1.00 96.81 73 GLU A C 1
ATOM 595 O O . GLU A 1 73 ? -17.497 -2.147 -2.037 1.00 96.81 73 GLU A O 1
ATOM 600 N N . LYS A 1 74 ? -15.361 -2.330 -2.710 1.00 96.25 74 LYS A N 1
ATOM 601 C CA . LYS A 1 74 ? -15.092 -3.534 -1.922 1.00 96.25 74 LYS A CA 1
ATOM 602 C C . LYS A 1 74 ? -15.370 -3.316 -0.436 1.00 96.25 74 LYS A C 1
ATOM 604 O O . LYS A 1 74 ? -15.959 -4.178 0.204 1.00 96.25 74 LYS A O 1
ATOM 609 N N . LEU A 1 75 ? -14.943 -2.182 0.121 1.00 96.88 75 LEU A N 1
ATOM 610 C CA . LEU A 1 75 ? -15.189 -1.871 1.523 1.00 96.88 75 LEU A CA 1
ATOM 611 C C . LEU A 1 75 ? -16.685 -1.747 1.820 1.00 96.88 75 LEU A C 1
ATOM 613 O O . LEU A 1 75 ? -17.073 -2.173 2.892 1.00 96.88 75 LEU A O 1
ATOM 617 N N . THR A 1 76 ? -17.515 -1.211 0.920 1.00 96.44 76 THR A N 1
ATOM 618 C CA . THR A 1 76 ? -18.961 -1.006 1.135 1.00 96.44 76 THR A CA 1
ATOM 619 C C . THR A 1 76 ? -19.704 -2.293 1.479 1.00 96.44 76 THR A C 1
ATOM 621 O O . THR A 1 76 ? -20.515 -2.288 2.404 1.00 96.44 76 THR A O 1
ATOM 624 N N . ASP A 1 77 ? -19.388 -3.404 0.820 1.00 93.94 77 ASP A N 1
ATOM 625 C CA . ASP A 1 77 ? -20.110 -4.667 1.017 1.00 93.94 77 ASP A CA 1
ATOM 626 C C . ASP A 1 77 ? -19.378 -5.649 1.944 1.00 93.94 77 ASP A C 1
ATOM 628 O O . ASP A 1 77 ? -19.943 -6.666 2.346 1.00 93.94 77 ASP A O 1
ATOM 632 N N . GLU A 1 78 ? -18.148 -5.323 2.354 1.00 96.44 78 GLU A N 1
ATOM 633 C CA . GLU A 1 78 ? -17.324 -6.191 3.195 1.00 96.44 78 GLU A CA 1
ATOM 634 C C . GLU A 1 78 ? -17.918 -6.384 4.597 1.00 96.44 78 GLU A C 1
ATOM 636 O O . GLU A 1 78 ? -18.415 -5.438 5.221 1.00 96.44 78 GLU A O 1
ATOM 641 N N . GLN A 1 79 ? -17.831 -7.618 5.091 1.00 92.19 79 GLN A N 1
ATOM 642 C CA . GLN A 1 79 ? -18.327 -8.030 6.406 1.00 92.19 79 GLN A CA 1
ATOM 643 C C . GLN A 1 79 ? -17.224 -8.634 7.271 1.00 92.19 79 GLN A C 1
ATOM 645 O O . GLN A 1 79 ? -17.344 -8.615 8.494 1.00 92.19 79 GLN A O 1
ATOM 650 N N . ASP A 1 80 ? -16.149 -9.150 6.664 1.00 92.12 80 ASP A N 1
ATOM 651 C CA . ASP A 1 80 ? -15.020 -9.686 7.414 1.00 92.12 80 ASP A CA 1
ATOM 652 C C . ASP A 1 80 ? -14.283 -8.552 8.155 1.00 92.12 80 ASP A C 1
ATOM 654 O O . ASP A 1 80 ? -13.697 -7.672 7.512 1.00 92.12 80 ASP A O 1
ATOM 658 N N . PRO A 1 81 ? -14.245 -8.564 9.502 1.00 92.12 81 PRO A N 1
ATOM 659 C CA . PRO A 1 81 ? -13.574 -7.536 10.290 1.00 92.12 81 PRO A CA 1
ATOM 660 C C . PRO A 1 81 ? -12.104 -7.328 9.896 1.00 92.12 81 PRO A C 1
ATOM 662 O O . PRO A 1 81 ? -11.621 -6.191 9.861 1.00 92.12 81 PRO A O 1
ATOM 665 N N . ALA A 1 82 ? -11.385 -8.407 9.570 1.00 92.62 82 ALA A N 1
ATOM 666 C CA . ALA A 1 82 ? -9.978 -8.318 9.195 1.00 92.62 82 ALA A CA 1
ATOM 667 C C . ALA A 1 82 ? -9.801 -7.566 7.868 1.00 92.62 82 ALA A C 1
ATOM 669 O O . ALA A 1 82 ? -8.955 -6.668 7.764 1.00 92.62 82 ALA A O 1
ATOM 670 N N . MET A 1 83 ? -10.631 -7.887 6.874 1.00 94.12 83 MET A N 1
ATOM 671 C CA . MET A 1 83 ? -10.642 -7.202 5.588 1.00 94.12 83 MET A CA 1
ATOM 672 C C . MET A 1 83 ? -11.123 -5.750 5.703 1.00 94.12 83 MET A C 1
ATOM 674 O O . MET A 1 83 ? -10.477 -4.871 5.131 1.00 94.12 83 MET A O 1
ATOM 678 N N . ILE A 1 84 ? -12.169 -5.464 6.490 1.00 95.81 84 ILE A N 1
ATOM 679 C CA . ILE A 1 84 ? -12.635 -4.090 6.765 1.00 95.81 84 ILE A CA 1
ATOM 680 C C . ILE A 1 84 ? -11.482 -3.243 7.306 1.00 95.81 84 ILE A C 1
ATOM 682 O O . ILE A 1 84 ? -11.181 -2.178 6.763 1.00 95.81 84 ILE A O 1
ATOM 686 N N . LEU A 1 85 ? -10.789 -3.730 8.340 1.00 95.12 85 LEU A N 1
ATOM 687 C CA . LEU A 1 85 ? -9.664 -3.014 8.938 1.00 95.12 85 LEU A CA 1
ATOM 688 C C . LEU A 1 85 ? -8.541 -2.779 7.916 1.00 95.12 85 LEU A C 1
ATOM 690 O O . LEU A 1 85 ? -8.012 -1.670 7.812 1.00 95.12 85 LEU A O 1
ATOM 694 N N . HIS A 1 86 ? -8.192 -3.804 7.138 1.00 95.12 86 HIS A N 1
ATOM 695 C CA . HIS A 1 86 ? -7.150 -3.713 6.120 1.00 95.12 86 HIS A CA 1
ATOM 696 C C . HIS A 1 86 ? -7.470 -2.674 5.029 1.00 95.12 86 HIS A C 1
ATOM 698 O O . HIS A 1 86 ? -6.624 -1.830 4.704 1.00 95.12 86 HIS A O 1
ATOM 704 N N . LEU A 1 87 ? -8.686 -2.710 4.481 1.00 95.31 87 LEU A N 1
ATOM 705 C CA . LEU A 1 87 ? -9.143 -1.784 3.445 1.00 95.31 87 LEU A CA 1
ATOM 706 C C . LEU A 1 87 ? -9.208 -0.348 3.978 1.00 95.31 87 LEU A C 1
ATOM 708 O O . LEU A 1 87 ? -8.673 0.563 3.342 1.00 95.31 87 LEU A O 1
ATOM 712 N N . THR A 1 88 ? -9.766 -0.149 5.176 1.00 95.25 88 THR A N 1
ATOM 713 C CA . THR A 1 88 ? -9.825 1.168 5.826 1.00 95.25 88 THR A CA 1
ATOM 714 C C . THR A 1 88 ? -8.433 1.759 6.027 1.00 95.25 88 THR A C 1
ATOM 716 O O . THR A 1 88 ? -8.200 2.912 5.667 1.00 95.25 88 THR A O 1
ATOM 719 N N . ILE A 1 89 ? -7.471 0.986 6.533 1.00 94.31 89 ILE A N 1
ATOM 720 C CA . ILE A 1 89 ? -6.094 1.466 6.730 1.00 94.31 89 ILE A CA 1
ATOM 721 C C . ILE A 1 89 ? -5.428 1.822 5.406 1.00 94.31 89 ILE A C 1
ATOM 723 O O . ILE A 1 89 ? -4.705 2.813 5.333 1.00 94.31 89 ILE A O 1
ATOM 727 N N . THR A 1 90 ? -5.672 1.043 4.354 1.00 93.94 90 THR A N 1
ATOM 728 C CA . THR A 1 90 ? -5.124 1.320 3.022 1.00 93.94 90 THR A CA 1
ATOM 729 C C . THR A 1 90 ? -5.664 2.646 2.471 1.00 93.94 90 THR A C 1
ATOM 731 O O . THR A 1 90 ? -4.898 3.460 1.950 1.00 93.94 90 THR A O 1
ATOM 734 N N . LEU A 1 91 ? -6.961 2.913 2.655 1.00 93.81 91 LEU A N 1
ATOM 735 C CA . LEU A 1 91 ? -7.609 4.169 2.261 1.00 93.81 91 LEU A CA 1
ATOM 736 C C . LEU A 1 91 ? -7.155 5.367 3.112 1.00 93.81 91 LEU A C 1
ATOM 738 O O . LEU A 1 91 ? -6.929 6.453 2.573 1.00 93.81 91 LEU A O 1
ATOM 742 N N . LEU A 1 92 ? -6.957 5.176 4.419 1.00 92.75 92 LEU A N 1
ATOM 743 C CA . LEU A 1 92 ? -6.373 6.192 5.298 1.00 92.75 92 LEU A CA 1
ATOM 744 C C . LEU A 1 92 ? -4.921 6.486 4.911 1.00 92.75 92 LEU A C 1
ATOM 746 O O . LEU A 1 92 ? -4.534 7.643 4.793 1.00 92.75 92 LEU A O 1
ATOM 750 N N . PHE A 1 93 ? -4.115 5.465 4.626 1.00 92.44 93 PHE A N 1
ATOM 751 C CA . PHE A 1 93 ? -2.747 5.671 4.160 1.00 92.44 93 PHE A CA 1
ATOM 752 C C . PHE A 1 9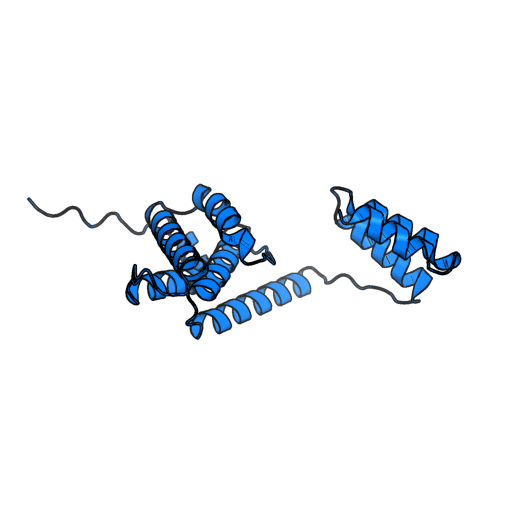3 ? -2.709 6.490 2.869 1.00 92.44 93 PHE A C 1
ATOM 754 O O . PHE A 1 93 ? -1.936 7.445 2.777 1.00 92.44 93 PHE A O 1
ATOM 761 N N . TYR A 1 94 ? -3.566 6.152 1.904 1.00 91.50 94 TYR A N 1
ATOM 762 C CA . TYR A 1 94 ? -3.720 6.909 0.665 1.00 91.50 94 TYR A CA 1
ATOM 763 C C . TYR A 1 94 ? -4.019 8.390 0.919 1.00 91.50 94 TYR A C 1
ATOM 765 O O . TYR A 1 94 ? -3.401 9.260 0.300 1.00 91.50 94 TYR A O 1
ATOM 773 N N . ALA A 1 95 ? -4.952 8.678 1.828 1.00 90.25 95 ALA A N 1
ATOM 774 C CA . ALA A 1 95 ? -5.357 10.042 2.132 1.00 90.25 95 ALA A CA 1
ATOM 775 C C . ALA A 1 95 ? -4.259 10.834 2.875 1.00 90.25 95 ALA A C 1
ATOM 777 O O . ALA A 1 95 ? -4.003 11.971 2.486 1.00 90.25 95 ALA A O 1
ATOM 778 N N . VAL A 1 96 ? -3.531 10.228 3.828 1.00 88.88 96 VAL A N 1
ATOM 779 C CA . VAL A 1 96 ? -2.411 10.894 4.536 1.00 88.88 96 VAL A CA 1
ATOM 780 C C . VAL A 1 96 ? -1.215 11.144 3.607 1.00 88.88 96 VAL A C 1
ATOM 782 O O . VAL A 1 96 ? -0.524 12.152 3.729 1.00 88.88 96 VAL A O 1
ATOM 785 N N . ASN A 1 97 ? -0.936 10.240 2.663 1.00 88.56 97 ASN A N 1
ATOM 786 C CA . ASN A 1 97 ? 0.308 10.255 1.883 1.00 88.56 97 ASN A CA 1
ATOM 787 C C . ASN A 1 97 ? 0.167 10.881 0.489 1.00 88.56 97 ASN A C 1
ATOM 789 O O . ASN A 1 97 ? 0.836 10.448 -0.455 1.00 88.56 97 ASN A O 1
ATOM 793 N N . ASN A 1 98 ? -0.667 11.915 0.350 1.00 86.38 98 ASN A N 1
ATOM 794 C CA . ASN A 1 98 ? -0.860 12.667 -0.898 1.00 86.38 98 ASN A CA 1
ATOM 795 C C . ASN A 1 98 ? -1.268 11.787 -2.088 1.00 86.38 98 ASN A C 1
ATOM 797 O O . ASN A 1 98 ? -0.789 11.958 -3.208 1.00 86.38 98 ASN A O 1
ATOM 8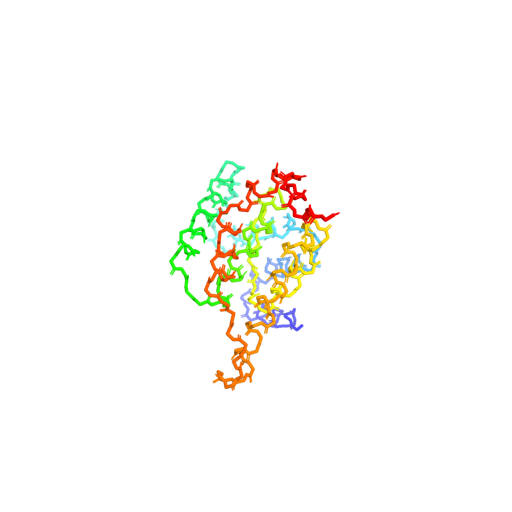01 N N . GLY A 1 99 ? -2.148 10.819 -1.843 1.00 84.38 99 GLY A N 1
ATOM 802 C CA . GLY A 1 99 ? -2.681 9.953 -2.882 1.00 84.38 99 GLY A CA 1
ATOM 803 C C . GLY A 1 99 ? -1.760 8.801 -3.291 1.00 84.38 99 GLY A C 1
ATOM 804 O O . GLY A 1 99 ? -1.981 8.184 -4.330 1.00 84.38 99 GLY A O 1
ATOM 805 N N . ARG A 1 100 ? -0.732 8.487 -2.498 1.00 85.88 100 ARG A N 1
ATOM 806 C CA . ARG A 1 100 ? 0.107 7.305 -2.727 1.00 85.88 100 ARG A CA 1
ATOM 807 C C . ARG A 1 100 ? -0.558 6.071 -2.136 1.00 85.88 100 ARG A C 1
ATOM 809 O O . ARG A 1 100 ? -0.716 5.969 -0.921 1.00 85.88 100 ARG A O 1
ATOM 816 N N . LEU A 1 101 ? -0.927 5.132 -2.999 1.00 84.56 101 LEU A N 1
ATOM 817 C CA . LEU A 1 101 ? -1.395 3.817 -2.579 1.00 84.56 101 LEU A CA 1
ATOM 818 C C . LEU A 1 101 ? -0.218 2.922 -2.204 1.00 84.56 101 LEU A C 1
ATOM 820 O O . LEU A 1 101 ? 0.866 3.008 -2.781 1.00 84.56 101 LEU A O 1
ATOM 824 N N . ILE A 1 102 ? -0.469 2.031 -1.255 1.00 85.31 102 ILE A N 1
ATOM 825 C CA . ILE A 1 102 ? 0.437 0.943 -0.912 1.00 85.31 102 ILE A CA 1
ATOM 826 C C . ILE A 1 102 ? -0.306 -0.369 -1.060 1.00 85.31 102 ILE A C 1
ATOM 828 O O . ILE A 1 102 ? -1.486 -0.470 -0.734 1.00 85.31 102 ILE A O 1
ATOM 832 N N . HIS A 1 103 ? 0.410 -1.387 -1.513 1.00 82.38 103 HIS A N 1
ATOM 833 C CA . HIS A 1 103 ? -0.051 -2.755 -1.388 1.00 82.38 103 HIS A CA 1
ATOM 834 C C . HIS A 1 103 ? 0.594 -3.353 -0.139 1.00 82.38 103 HIS A C 1
ATOM 836 O O . HIS A 1 103 ? 1.794 -3.637 -0.126 1.00 82.38 103 HIS A O 1
ATOM 842 N N . ALA A 1 104 ? -0.185 -3.507 0.927 1.00 79.44 104 ALA A N 1
ATOM 843 C CA . ALA A 1 104 ? 0.299 -4.030 2.197 1.00 79.44 104 ALA A CA 1
ATOM 844 C C . ALA A 1 104 ? -0.308 -5.411 2.466 1.00 79.44 104 ALA A C 1
ATOM 846 O O . ALA A 1 104 ? -1.520 -5.564 2.377 1.00 79.44 104 ALA A O 1
ATOM 847 N N . PRO A 1 105 ? 0.485 -6.432 2.823 1.00 84.75 105 PRO A N 1
ATOM 848 C CA . PRO A 1 105 ? -0.095 -7.680 3.292 1.00 84.75 105 PRO A CA 1
ATOM 849 C C . PRO A 1 105 ? -0.771 -7.450 4.653 1.00 84.75 105 PRO A C 1
ATOM 851 O O . PRO A 1 105 ? -0.309 -6.620 5.437 1.00 84.75 105 PRO A O 1
ATOM 854 N N . GLY A 1 106 ? -1.820 -8.215 4.973 1.00 82.19 106 GLY A N 1
ATOM 855 C CA . GLY A 1 106 ? -2.588 -8.048 6.220 1.00 82.19 106 GLY A CA 1
ATOM 856 C C . GLY A 1 106 ? -1.722 -8.036 7.488 1.00 82.19 106 GLY A C 1
ATOM 857 O O . GLY A 1 106 ? -1.937 -7.227 8.381 1.00 82.19 106 GLY A O 1
ATOM 858 N N . LYS A 1 107 ? -0.633 -8.815 7.520 1.00 86.50 107 LYS A N 1
ATOM 859 C CA . LYS A 1 107 ? 0.355 -8.818 8.621 1.00 86.50 107 LYS A CA 1
ATOM 860 C C . LYS A 1 107 ? 1.041 -7.469 8.889 1.00 86.50 107 LYS A C 1
ATOM 862 O O . LYS A 1 107 ? 1.656 -7.291 9.933 1.00 86.50 107 LYS A O 1
ATOM 867 N N . THR A 1 108 ? 0.991 -6.535 7.942 1.00 90.00 108 THR A N 1
ATOM 868 C CA . THR A 1 108 ? 1.594 -5.200 8.052 1.00 90.00 108 THR A CA 1
ATOM 869 C C . THR A 1 108 ? 0.608 -4.166 8.608 1.00 90.00 108 THR A C 1
ATOM 871 O O . THR A 1 108 ? 1.022 -3.057 8.939 1.00 90.00 108 THR A O 1
ATOM 874 N N . VAL A 1 109 ? -0.668 -4.529 8.798 1.00 91.56 109 VAL A N 1
ATOM 875 C CA . VAL A 1 109 ? -1.706 -3.672 9.399 1.00 91.56 109 VAL A CA 1
ATOM 876 C C . VAL A 1 109 ? -1.255 -3.016 10.716 1.00 91.56 109 VAL A C 1
ATOM 878 O O . VAL A 1 109 ? -1.324 -1.789 10.784 1.00 91.56 109 VAL A O 1
ATOM 881 N N . PRO A 1 110 ? -0.684 -3.732 11.708 1.00 92.38 110 PRO A N 1
ATOM 882 C CA . PRO A 1 110 ? -0.236 -3.097 12.954 1.00 92.38 110 PRO A CA 1
ATOM 883 C C . PRO A 1 110 ? 0.862 -2.046 12.743 1.00 92.38 110 PRO A C 1
ATOM 885 O O . PRO A 1 110 ? 0.902 -1.010 13.406 1.00 92.38 110 PRO A O 1
ATOM 888 N N . THR A 1 111 ? 1.762 -2.284 11.781 1.00 93.38 111 THR A N 1
ATOM 889 C CA . THR A 1 111 ? 2.812 -1.319 11.421 1.00 93.38 111 THR A CA 1
ATOM 890 C C . THR A 1 111 ? 2.217 -0.063 10.790 1.00 93.38 111 THR A C 1
ATOM 892 O O . THR A 1 111 ? 2.670 1.043 11.084 1.00 93.38 111 THR A O 1
ATOM 895 N N . LEU A 1 112 ? 1.192 -0.220 9.950 1.00 92.88 112 LEU A N 1
ATOM 896 C CA . LEU A 1 112 ? 0.503 0.901 9.319 1.00 92.88 112 LEU A CA 1
ATOM 897 C C . LEU A 1 112 ? -0.332 1.702 10.315 1.00 92.88 112 LEU A C 1
ATOM 899 O O . LEU A 1 112 ? -0.280 2.926 10.258 1.00 92.88 112 LEU A O 1
ATOM 903 N N . ILE A 1 113 ? -1.019 1.051 11.259 1.00 93.69 113 ILE A N 1
ATOM 904 C CA . ILE A 1 113 ? -1.715 1.749 12.351 1.00 93.69 113 ILE A CA 1
ATOM 905 C C . ILE A 1 113 ? -0.710 2.608 13.116 1.00 93.69 113 ILE A C 1
ATOM 907 O O . ILE A 1 113 ? -0.879 3.819 13.179 1.00 93.69 113 ILE A O 1
ATOM 911 N N . LYS A 1 114 ? 0.411 2.027 13.566 1.00 93.75 114 LYS A N 1
ATOM 912 C CA . LYS A 1 114 ? 1.471 2.771 14.268 1.00 93.75 114 LYS A CA 1
ATOM 913 C C . LYS A 1 114 ? 2.018 3.955 13.460 1.00 93.75 114 LYS A C 1
ATOM 915 O O . LYS A 1 114 ? 2.390 4.977 14.036 1.00 93.75 114 LYS A O 1
ATOM 920 N N . PHE A 1 115 ? 2.123 3.815 12.139 1.00 92.56 115 PHE A N 1
ATOM 921 C CA . PHE A 1 115 ? 2.525 4.912 11.260 1.00 92.56 115 PHE A CA 1
ATOM 922 C C . PHE A 1 115 ? 1.468 6.025 11.238 1.00 92.56 115 PHE A C 1
ATOM 924 O O . PHE A 1 115 ? 1.809 7.187 11.453 1.00 92.56 115 PHE A O 1
ATOM 931 N N . LEU A 1 116 ? 0.200 5.663 11.027 1.00 90.75 116 LEU A N 1
ATOM 932 C CA . LEU A 1 116 ? -0.929 6.589 10.937 1.00 90.75 116 LEU A CA 1
ATOM 933 C C . LEU A 1 116 ? -1.245 7.278 12.269 1.00 90.75 116 LEU A C 1
ATOM 935 O O . LEU A 1 116 ? -1.685 8.428 12.267 1.00 90.75 116 LEU A O 1
ATOM 939 N N . SER A 1 117 ? -0.961 6.640 13.407 1.00 90.81 117 SER A N 1
ATOM 940 C CA . SER A 1 117 ? -1.240 7.211 14.728 1.00 90.81 117 SER A CA 1
ATOM 941 C C . SER A 1 117 ? -0.484 8.491 15.041 1.00 90.81 117 SER A C 1
ATOM 943 O O . SER A 1 117 ? -0.896 9.244 15.914 1.00 90.81 117 SER A O 1
ATOM 945 N N . LYS A 1 118 ? 0.584 8.785 14.296 1.00 89.75 118 LYS A N 1
ATOM 946 C CA . LYS A 1 118 ? 1.310 10.056 14.404 1.00 89.75 118 LYS A CA 1
ATOM 947 C C . LYS A 1 118 ? 0.530 11.245 13.843 1.00 89.75 118 LYS A C 1
ATOM 949 O O . LYS A 1 118 ? 0.870 12.382 14.145 1.00 89.75 118 LYS A O 1
ATOM 954 N N . THR A 1 119 ? -0.450 10.982 12.984 1.00 88.06 119 THR A N 1
ATOM 955 C CA . THR A 1 119 ? -1.191 12.001 12.229 1.00 88.06 119 THR A CA 1
ATOM 956 C C . THR A 1 119 ? -2.688 11.980 12.509 1.00 88.06 119 THR A C 1
ATOM 958 O O . THR A 1 119 ? -3.355 12.987 12.304 1.00 88.06 119 THR A O 1
ATOM 961 N N . LEU A 1 120 ? -3.230 10.842 12.948 1.00 88.12 120 LEU A N 1
ATOM 962 C CA . LEU A 1 120 ? -4.656 10.697 13.213 1.00 88.12 120 LEU A CA 1
ATOM 963 C C . LEU A 1 120 ? -5.027 11.178 14.629 1.00 88.12 120 LEU A C 1
ATOM 965 O O . LEU A 1 120 ? -4.247 10.978 15.561 1.00 88.12 120 LEU A O 1
ATOM 969 N N . PRO A 1 121 ? -6.235 11.738 14.811 1.00 88.62 121 PRO A N 1
ATOM 970 C CA . PRO A 1 121 ? -6.824 12.025 16.117 1.00 88.62 121 PRO A CA 1
ATOM 971 C C . PRO A 1 121 ? -6.863 10.821 17.075 1.00 88.62 121 PRO A C 1
ATOM 973 O O . PRO A 1 121 ? -7.051 9.675 16.657 1.00 88.62 121 PRO A O 1
ATOM 976 N N . ASN A 1 122 ? -6.760 11.087 18.383 1.00 87.81 122 ASN A N 1
ATOM 977 C CA . ASN A 1 122 ? -6.718 10.055 19.430 1.00 87.81 122 ASN A CA 1
ATOM 978 C C . ASN A 1 122 ? -7.943 9.130 19.425 1.00 87.81 122 ASN A C 1
ATOM 980 O O . ASN A 1 122 ? -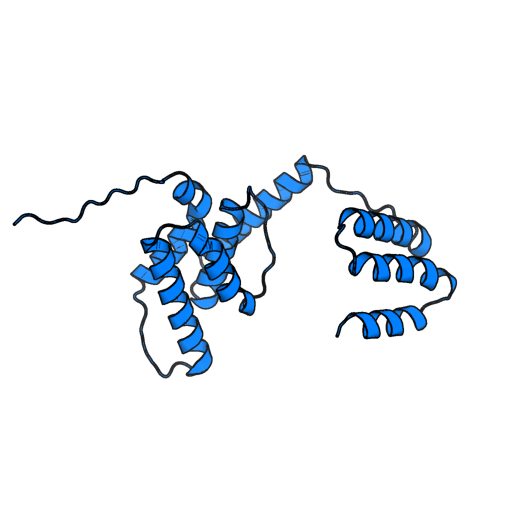7.792 7.918 19.565 1.00 87.81 122 ASN A O 1
ATOM 984 N N . ASN A 1 123 ? -9.141 9.674 19.208 1.00 88.00 123 ASN A N 1
ATOM 985 C CA . ASN A 1 123 ? -10.376 8.890 19.136 1.00 88.00 123 ASN A CA 1
ATOM 986 C C . ASN A 1 123 ? -10.366 7.893 17.961 1.00 88.00 123 ASN A C 1
ATOM 988 O O . ASN A 1 123 ? -10.860 6.774 18.094 1.00 88.00 123 ASN A O 1
ATOM 992 N N . ILE A 1 124 ? -9.789 8.277 16.818 1.00 90.69 124 ILE A N 1
ATOM 993 C CA . ILE A 1 124 ? -9.640 7.398 15.654 1.00 90.69 124 ILE A CA 1
ATOM 994 C C . ILE A 1 124 ? -8.583 6.329 15.943 1.00 90.69 124 ILE A C 1
ATOM 996 O O . ILE A 1 124 ? -8.823 5.150 15.686 1.00 90.69 124 ILE A O 1
ATOM 1000 N N . ASN A 1 125 ? -7.446 6.720 16.524 1.00 91.38 125 ASN A N 1
ATOM 1001 C CA . ASN A 1 125 ? -6.384 5.786 16.903 1.00 91.38 125 ASN A CA 1
ATOM 1002 C C . ASN A 1 125 ? -6.878 4.704 17.855 1.00 91.38 125 ASN A C 1
ATOM 1004 O O . ASN A 1 125 ? -6.629 3.525 17.618 1.00 91.38 125 ASN A O 1
ATOM 1008 N N . GLN A 1 126 ? -7.618 5.095 18.892 1.00 92.06 126 GLN A N 1
ATOM 1009 C CA . GLN A 1 126 ? -8.186 4.155 19.847 1.00 92.06 126 GLN A CA 1
ATOM 1010 C C . GLN A 1 126 ? -9.084 3.127 19.146 1.00 92.06 126 GLN A C 1
ATOM 1012 O O . GLN A 1 126 ? -8.909 1.927 19.335 1.00 92.06 126 GLN A O 1
ATOM 1017 N N . ARG A 1 127 ? -9.990 3.576 18.270 1.00 92.06 127 ARG A N 1
ATOM 1018 C CA . ARG A 1 127 ? -10.910 2.679 17.550 1.00 92.06 127 ARG A CA 1
ATOM 1019 C C . ARG A 1 127 ? -10.191 1.739 16.581 1.00 92.06 127 ARG A C 1
ATOM 1021 O O . ARG A 1 127 ? -10.586 0.583 16.454 1.00 92.06 127 ARG A O 1
ATOM 1028 N N . LEU A 1 128 ? -9.128 2.203 15.920 1.00 94.12 128 LEU A N 1
ATOM 1029 C CA . LEU A 1 128 ? -8.294 1.349 15.065 1.00 94.12 128 LEU A CA 1
ATOM 1030 C C . LEU A 1 128 ? -7.568 0.269 15.878 1.00 94.12 128 LEU A C 1
ATOM 1032 O O . LEU A 1 128 ? -7.494 -0.872 15.425 1.00 94.12 128 LEU A O 1
ATOM 1036 N N . HIS A 1 129 ? -7.072 0.604 17.071 1.00 93.62 129 HIS A N 1
ATOM 1037 C CA . HIS A 1 129 ? -6.443 -0.363 17.972 1.00 93.62 129 HIS A CA 1
ATOM 1038 C C . HIS A 1 129 ? -7.445 -1.381 18.530 1.00 93.62 129 HIS A C 1
ATOM 1040 O O . HIS A 1 129 ? -7.171 -2.574 18.465 1.00 93.62 129 HIS A O 1
ATOM 1046 N N . GLU A 1 130 ? -8.633 -0.946 18.959 1.00 92.94 130 GLU A N 1
ATOM 1047 C CA . GLU A 1 130 ? -9.706 -1.852 19.399 1.00 92.94 130 GLU A CA 1
ATOM 1048 C C . GLU A 1 130 ? -10.087 -2.861 18.301 1.00 92.94 130 GLU A C 1
ATOM 1050 O O . GLU A 1 130 ? -10.228 -4.057 18.561 1.00 92.94 130 GLU A O 1
ATOM 1055 N N . MET A 1 131 ? -10.205 -2.395 17.053 1.00 93.44 131 MET A N 1
ATOM 1056 C CA . MET A 1 131 ? -10.482 -3.260 15.904 1.00 93.44 131 MET A CA 1
ATOM 1057 C C . MET A 1 131 ? -9.321 -4.222 15.613 1.00 93.44 131 MET A C 1
ATOM 1059 O O . MET A 1 131 ? -9.545 -5.387 15.288 1.00 93.44 131 MET A O 1
ATOM 1063 N N . GLN A 1 132 ? -8.075 -3.755 15.732 1.00 93.31 132 GLN A N 1
ATOM 1064 C CA . GLN A 1 132 ? -6.890 -4.593 15.550 1.00 93.31 132 GLN A CA 1
ATOM 1065 C C . GLN A 1 132 ? -6.849 -5.729 16.578 1.00 93.31 132 GLN A C 1
ATOM 1067 O O . GLN A 1 132 ? -6.634 -6.882 16.201 1.00 93.31 132 GLN A O 1
ATOM 1072 N N . ASP A 1 133 ? -7.072 -5.417 17.853 1.00 91.69 133 ASP A N 1
ATOM 1073 C CA . ASP A 1 133 ? -7.052 -6.400 18.935 1.00 91.69 133 ASP A CA 1
ATOM 1074 C C . ASP A 1 133 ? -8.157 -7.444 18.745 1.00 91.69 133 ASP A C 1
ATOM 1076 O O . ASP A 1 133 ? -7.902 -8.643 18.860 1.00 91.69 133 ASP A O 1
ATOM 1080 N N . PHE A 1 134 ? -9.354 -7.008 18.343 1.00 90.38 134 PHE A N 1
ATOM 1081 C CA . PHE A 1 134 ? -10.461 -7.896 17.989 1.00 90.38 134 PHE A CA 1
ATOM 1082 C C . PHE A 1 134 ? -10.109 -8.865 16.847 1.00 90.38 134 PHE A C 1
ATOM 1084 O O . PHE A 1 134 ? -10.318 -10.073 16.968 1.00 90.38 134 PHE A O 1
ATOM 1091 N N . VAL A 1 135 ? -9.518 -8.366 15.756 1.00 90.69 135 VAL A N 1
ATOM 1092 C CA . VAL A 1 135 ? -9.097 -9.192 14.607 1.00 90.69 135 VAL A CA 1
ATOM 1093 C C . VAL A 1 135 ? -8.026 -10.215 15.008 1.00 90.69 135 VAL A C 1
ATOM 1095 O O . VAL A 1 135 ? -8.073 -11.376 14.588 1.00 90.69 135 VAL A O 1
ATOM 1098 N N . ILE A 1 136 ? -7.069 -9.816 15.850 1.00 89.19 136 ILE A N 1
ATOM 1099 C CA . ILE A 1 136 ? -6.023 -10.712 16.363 1.00 89.19 136 ILE A CA 1
ATOM 1100 C C . ILE A 1 136 ? -6.633 -11.797 17.261 1.00 89.19 136 ILE A C 1
ATOM 1102 O O . ILE A 1 136 ? -6.275 -12.971 17.134 1.00 89.19 136 ILE A O 1
ATOM 1106 N N . GLN A 1 137 ? -7.577 -11.438 18.134 1.00 86.44 137 GLN A N 1
ATOM 1107 C CA . GLN A 1 137 ? -8.271 -12.394 19.000 1.00 86.44 137 GLN A CA 1
ATOM 1108 C C . GLN A 1 137 ? -9.045 -13.434 18.184 1.00 86.44 137 GLN A C 1
ATOM 1110 O O . GLN A 1 137 ? -8.875 -14.631 18.429 1.00 86.44 137 GLN A O 1
ATOM 1115 N N . GLN A 1 138 ? -9.811 -13.016 17.167 1.00 83.31 138 GLN A N 1
ATOM 1116 C CA . GLN A 1 138 ? -10.514 -13.951 16.275 1.00 83.31 138 GLN A CA 1
ATOM 1117 C C . GLN A 1 138 ? -9.557 -14.929 15.585 1.00 83.31 138 GLN A C 1
ATOM 1119 O O . GLN A 1 138 ? -9.836 -16.125 15.509 1.00 83.31 138 GLN A O 1
ATOM 1124 N N . SER A 1 139 ? -8.405 -14.428 15.133 1.00 79.31 139 SER A N 1
ATOM 1125 C CA . SER A 1 139 ? -7.410 -15.219 14.400 1.00 79.31 139 SER A CA 1
ATOM 1126 C C . SER A 1 139 ? -6.668 -16.232 15.281 1.00 79.31 139 SER A C 1
ATOM 1128 O O . SER A 1 139 ? -6.198 -17.251 14.784 1.00 79.31 139 SER A O 1
ATOM 1130 N N . THR A 1 140 ? -6.526 -15.950 16.580 1.00 80.50 140 THR A N 1
ATOM 1131 C CA . THR A 1 140 ? -5.735 -16.763 17.524 1.00 80.50 140 THR A CA 1
ATOM 1132 C C . THR A 1 140 ? -6.568 -17.751 18.335 1.00 80.50 140 THR A C 1
ATOM 1134 O O . THR A 1 140 ? -6.068 -18.817 18.680 1.00 80.50 140 THR A O 1
ATOM 1137 N N . THR A 1 141 ? -7.832 -17.435 18.629 1.00 66.12 141 THR A N 1
ATOM 1138 C CA . THR A 1 141 ? -8.693 -18.264 19.496 1.00 66.12 141 THR A CA 1
ATOM 1139 C C . THR A 1 141 ? -9.654 -19.184 18.745 1.00 66.12 141 THR A C 1
ATOM 1141 O O . THR A 1 141 ? -10.496 -19.818 19.376 1.00 66.12 141 THR A O 1
ATOM 1144 N N . GLY A 1 142 ? -9.572 -19.269 17.412 1.00 57.31 142 GLY A N 1
ATOM 1145 C CA . GLY A 1 142 ? -10.480 -20.111 16.620 1.00 57.31 142 GLY A CA 1
ATOM 1146 C C . GLY A 1 142 ? -11.964 -19.760 16.809 1.00 57.31 142 GLY A C 1
ATOM 1147 O O . GLY A 1 142 ? -12.819 -20.621 16.630 1.00 57.31 142 GLY A O 1
ATOM 1148 N N . GLY A 1 143 ? -12.265 -18.518 17.212 1.00 56.25 143 GLY A N 1
ATOM 1149 C CA . GLY A 1 143 ? -13.623 -18.035 17.481 1.00 56.25 143 GLY A CA 1
ATOM 1150 C C . GLY A 1 143 ? -14.153 -18.252 18.907 1.00 56.25 143 GLY A C 1
ATOM 1151 O O . GLY A 1 143 ? -15.329 -17.984 19.135 1.00 56.25 143 GLY A O 1
ATOM 1152 N N . VAL A 1 144 ? -13.340 -18.710 19.870 1.00 51.38 144 VAL A N 1
ATOM 1153 C CA . VAL A 1 144 ? -13.843 -19.143 21.197 1.00 51.38 144 VAL A CA 1
ATOM 1154 C C . VAL A 1 144 ? -13.686 -18.098 22.323 1.00 51.38 144 VAL A C 1
ATOM 1156 O O . VAL A 1 144 ? -14.144 -18.330 23.438 1.00 51.38 144 VAL A O 1
ATOM 1159 N N . ALA A 1 145 ? -13.125 -16.909 22.067 1.00 48.22 145 ALA A N 1
ATOM 1160 C CA . ALA A 1 145 ? -13.105 -15.807 23.043 1.00 48.22 145 ALA A CA 1
ATOM 1161 C C . ALA A 1 145 ? -13.802 -14.553 22.487 1.00 48.22 145 ALA A C 1
ATOM 1163 O O . ALA A 1 145 ? -13.263 -13.809 21.670 1.00 48.22 145 ALA A O 1
ATOM 1164 N N . SER A 1 146 ? -15.040 -14.344 22.931 1.00 53.00 146 SER A N 1
ATOM 1165 C CA . SER A 1 146 ? -15.967 -13.319 22.460 1.00 53.00 146 SER A CA 1
ATOM 1166 C C . SER A 1 146 ? -15.776 -11.981 23.179 1.00 53.00 146 SER A C 1
ATOM 1168 O O . SER A 1 146 ? -16.526 -11.653 24.098 1.00 53.00 146 SER A O 1
ATOM 1170 N N . THR A 1 147 ? -14.847 -11.151 22.706 1.00 54.66 147 THR A N 1
ATOM 1171 C CA . THR A 1 147 ? -15.098 -9.703 22.745 1.00 54.66 147 THR A CA 1
ATOM 1172 C C . THR A 1 147 ? -15.882 -9.387 21.482 1.00 54.66 147 THR A C 1
ATOM 1174 O O . THR A 1 147 ? -15.288 -9.078 20.458 1.00 54.66 147 THR A O 1
ATOM 1177 N N . GLN A 1 148 ? -17.207 -9.561 21.488 1.00 66.31 148 GLN A N 1
ATOM 1178 C CA . GLN A 1 148 ? -18.019 -9.113 20.356 1.00 66.31 148 GLN A CA 1
ATOM 1179 C C . GLN A 1 148 ? -17.835 -7.601 20.215 1.00 66.31 148 GLN A C 1
ATOM 1181 O O . GLN A 1 148 ? -18.298 -6.825 21.051 1.00 66.31 148 GLN A O 1
ATOM 1186 N N . LEU A 1 149 ? -17.122 -7.175 19.174 1.00 75.44 149 LEU A N 1
ATOM 1187 C CA . LEU A 1 149 ? -17.101 -5.773 18.803 1.00 75.44 149 LEU A CA 1
ATOM 1188 C C . LEU A 1 149 ? -18.485 -5.441 18.243 1.00 75.44 149 LEU A C 1
ATOM 1190 O O . LEU A 1 149 ? -18.971 -6.144 17.357 1.00 75.44 149 LEU A O 1
ATOM 1194 N N . SER A 1 150 ? -19.146 -4.417 18.786 1.00 81.19 150 SER A N 1
ATOM 1195 C CA . SER A 1 150 ? -20.494 -4.071 18.334 1.00 81.19 150 SER A CA 1
ATOM 1196 C C . SER A 1 150 ? -20.491 -3.745 16.838 1.00 81.19 150 SER A C 1
ATOM 1198 O O . SER A 1 150 ? -19.545 -3.140 16.323 1.00 81.19 150 SER A O 1
ATOM 1200 N N . ASN A 1 151 ? -21.574 -4.104 16.144 1.00 85.81 151 ASN A N 1
ATOM 1201 C CA . ASN A 1 151 ? -21.742 -3.788 14.722 1.00 85.81 151 ASN A CA 1
ATOM 1202 C C . ASN A 1 151 ? -21.562 -2.287 14.452 1.00 85.81 151 ASN A C 1
ATOM 1204 O O . ASN A 1 151 ? -21.000 -1.905 13.434 1.00 85.81 151 ASN A O 1
ATOM 1208 N N . GLU A 1 152 ? -21.943 -1.433 15.403 1.00 86.69 152 GLU A N 1
ATOM 1209 C CA . GLU A 1 152 ? -21.728 0.016 15.341 1.00 86.69 152 GLU A CA 1
ATOM 1210 C C . GLU A 1 152 ? -20.248 0.406 15.244 1.00 86.69 152 GLU A C 1
ATOM 1212 O O . GLU A 1 152 ? -19.892 1.322 14.501 1.00 86.69 152 GLU A O 1
ATOM 1217 N N . LYS A 1 153 ? -19.363 -0.279 15.978 1.00 87.62 153 LYS A N 1
ATOM 1218 C CA . LYS A 1 153 ? -17.919 -0.017 15.932 1.00 87.62 153 LYS A CA 1
ATOM 1219 C C . LYS A 1 153 ? -17.312 -0.482 14.610 1.00 87.62 153 LYS A C 1
ATOM 1221 O O . LYS A 1 153 ? -16.485 0.235 14.051 1.00 87.62 153 LYS A O 1
ATOM 1226 N N . ILE A 1 154 ? -17.740 -1.634 14.095 1.00 90.06 154 ILE A N 1
ATOM 1227 C CA . ILE A 1 154 ? -17.310 -2.131 12.779 1.00 90.06 154 ILE A CA 1
ATOM 1228 C C . ILE A 1 154 ? -17.763 -1.157 11.683 1.00 90.06 154 ILE A C 1
ATOM 1230 O O . ILE A 1 154 ? -16.958 -0.721 10.858 1.00 90.06 154 ILE A O 1
ATOM 1234 N N . GLU A 1 155 ? -19.022 -0.731 11.739 1.00 92.38 155 GLU A N 1
ATOM 1235 C CA . GLU A 1 155 ? -19.605 0.222 10.800 1.00 92.38 155 GLU A CA 1
ATOM 1236 C C . GLU A 1 155 ? -18.920 1.595 10.872 1.00 92.38 155 GLU A C 1
ATOM 1238 O O . GLU A 1 155 ? -18.697 2.246 9.851 1.00 92.38 155 GLU A O 1
ATOM 1243 N N . PHE A 1 156 ? -18.494 2.026 12.062 1.00 92.44 156 PHE A N 1
ATOM 1244 C CA . PHE A 1 156 ? -17.672 3.225 12.208 1.00 92.44 156 PHE A CA 1
ATOM 1245 C C . PHE A 1 156 ? -16.344 3.107 11.443 1.00 92.44 156 PHE A C 1
ATOM 1247 O O . PHE A 1 156 ? -15.980 4.025 10.708 1.00 92.44 156 PHE A O 1
ATOM 1254 N N . ILE A 1 157 ? -15.618 1.990 11.581 1.00 95.06 157 ILE A N 1
ATOM 1255 C CA . ILE A 1 157 ? -14.344 1.765 10.870 1.00 95.06 157 ILE A CA 1
ATOM 1256 C C . ILE A 1 157 ? -14.563 1.725 9.354 1.00 95.06 157 ILE A C 1
ATOM 1258 O O . ILE A 1 157 ? -13.741 2.240 8.590 1.00 95.06 157 ILE A O 1
ATOM 1262 N N . LYS A 1 158 ? -15.690 1.170 8.914 1.00 94.69 158 LYS A N 1
ATOM 1263 C CA . LYS A 1 158 ? -16.102 1.147 7.510 1.00 94.69 158 LYS A CA 1
ATOM 1264 C C . LYS A 1 158 ? -16.322 2.562 6.968 1.00 94.69 158 LYS A C 1
ATOM 1266 O O . LYS A 1 158 ? -15.668 2.975 6.007 1.00 94.69 158 LYS A O 1
ATOM 1271 N N . LYS A 1 159 ? -17.145 3.362 7.654 1.00 94.06 159 LYS A N 1
ATOM 1272 C CA . LYS A 1 159 ? -17.400 4.776 7.322 1.00 94.06 159 LYS A CA 1
ATOM 1273 C C . LYS A 1 159 ? -16.131 5.624 7.353 1.00 94.06 159 LYS A C 1
ATOM 1275 O O . LYS A 1 159 ? -15.959 6.504 6.509 1.00 94.06 159 LYS A O 1
ATOM 1280 N N . LEU A 1 160 ? -15.220 5.348 8.285 1.00 94.19 160 LEU A N 1
ATOM 1281 C CA . LEU A 1 160 ? -13.926 6.020 8.367 1.00 94.19 160 LEU A CA 1
ATOM 1282 C C . LEU A 1 160 ? -13.106 5.828 7.080 1.00 94.19 160 LEU A C 1
ATOM 1284 O O . LEU A 1 160 ? -12.558 6.803 6.562 1.00 94.19 160 LEU A O 1
ATOM 1288 N N . GLY A 1 161 ? -13.047 4.601 6.551 1.00 93.56 161 GLY A N 1
ATOM 1289 C CA . GLY A 1 161 ? -12.339 4.280 5.308 1.00 93.56 161 GLY A CA 1
ATOM 1290 C C . GLY A 1 161 ? -12.989 4.902 4.072 1.00 93.56 161 GLY A C 1
ATOM 1291 O O . GLY A 1 161 ? -12.305 5.547 3.272 1.00 93.56 161 GLY A O 1
ATOM 1292 N N . LEU A 1 162 ? -14.316 4.786 3.944 1.00 94.62 162 LEU A N 1
ATOM 1293 C CA . LEU A 1 162 ? -15.080 5.358 2.825 1.00 94.62 162 LEU A CA 1
ATOM 1294 C C . LEU A 1 162 ? -14.892 6.882 2.710 1.00 94.62 162 LEU A C 1
ATOM 1296 O O . LEU A 1 162 ? -14.747 7.411 1.601 1.00 94.62 162 LEU A O 1
ATOM 1300 N N . ASN A 1 163 ? -14.775 7.560 3.854 1.00 91.69 163 ASN A N 1
ATOM 1301 C CA . ASN A 1 163 ? -14.646 9.014 3.951 1.00 91.69 163 ASN A CA 1
ATOM 1302 C C . ASN A 1 163 ? -13.216 9.480 4.293 1.00 91.69 163 ASN A C 1
ATOM 1304 O O . ASN A 1 163 ? -13.016 10.609 4.730 1.00 91.69 163 ASN A O 1
ATOM 1308 N N . ALA A 1 164 ? -12.187 8.651 4.068 1.00 85.88 164 ALA A N 1
ATOM 1309 C CA . ALA A 1 164 ? -10.808 8.925 4.502 1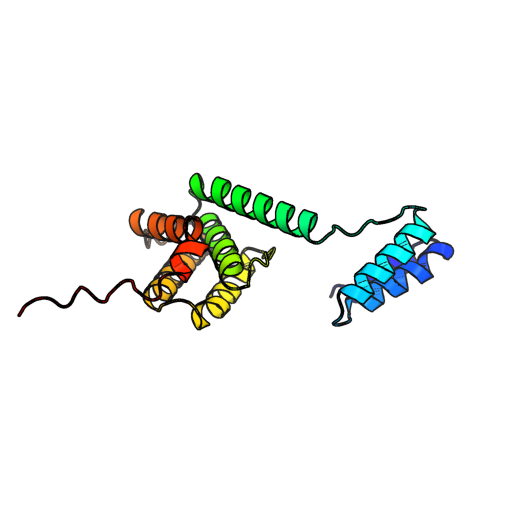.00 85.88 164 ALA A CA 1
ATOM 1310 C C . ALA A 1 164 ? -10.239 10.298 4.067 1.00 85.88 164 ALA A C 1
ATOM 1312 O O . ALA A 1 164 ? -9.470 10.902 4.808 1.00 85.88 164 ALA A O 1
ATOM 1313 N N . LYS A 1 165 ? -10.620 10.818 2.890 1.00 74.00 165 LYS A N 1
ATOM 1314 C CA . LYS A 1 165 ? -10.195 12.157 2.419 1.00 74.00 165 LYS A CA 1
ATOM 1315 C C . LYS A 1 165 ? -10.923 13.306 3.130 1.00 74.00 165 LYS A C 1
ATOM 1317 O O . LYS A 1 165 ? -10.311 14.327 3.428 1.00 74.00 165 LYS A O 1
ATOM 1322 N N . GLU A 1 166 ? -12.213 13.141 3.394 1.00 64.56 166 GLU A N 1
ATOM 1323 C CA . GLU A 1 166 ? -13.063 14.148 4.044 1.00 64.56 166 GLU A CA 1
ATOM 1324 C C . GLU A 1 166 ? -12.756 14.222 5.545 1.00 64.56 166 GLU A C 1
ATOM 1326 O O . GLU A 1 166 ? -12.592 15.308 6.093 1.00 64.56 166 GLU A O 1
ATOM 1331 N N . ASN A 1 167 ? -12.516 13.069 6.175 1.00 55.81 167 ASN A N 1
ATOM 1332 C CA . ASN A 1 167 ? -12.153 12.953 7.589 1.00 55.81 167 ASN A CA 1
ATOM 1333 C C . ASN A 1 167 ? -10.779 13.556 7.934 1.00 55.81 167 ASN A C 1
ATOM 1335 O O . ASN A 1 167 ? -10.531 13.874 9.091 1.00 55.81 167 ASN A O 1
ATOM 1339 N N . MET A 1 168 ? -9.881 13.732 6.957 1.00 58.28 168 MET A N 1
ATOM 1340 C CA . MET A 1 168 ? -8.606 14.446 7.154 1.00 58.28 168 MET A CA 1
ATOM 1341 C C . MET A 1 168 ? -8.693 15.941 6.868 1.00 58.28 168 MET A C 1
ATOM 1343 O O . MET A 1 168 ? -7.796 16.686 7.248 1.00 58.28 168 MET A O 1
ATOM 1347 N N . SER A 1 169 ? -9.772 16.378 6.217 1.00 48.28 169 SER A N 1
ATOM 1348 C CA . SER A 1 169 ? -10.062 17.796 5.994 1.00 48.28 169 SER A CA 1
ATOM 1349 C C . SER A 1 169 ? -10.754 18.438 7.209 1.00 48.28 169 SER A C 1
ATOM 1351 O O . SER A 1 169 ? -11.019 19.634 7.197 1.00 48.28 169 SER A O 1
ATOM 1353 N N . PHE A 1 170 ? -11.018 17.660 8.267 1.00 41.97 170 PHE A N 1
ATOM 1354 C CA . PHE A 1 170 ? -11.667 18.093 9.501 1.00 41.97 170 PHE A CA 1
ATOM 1355 C C . PHE A 1 170 ? -10.751 17.862 10.713 1.00 41.97 170 PHE A C 1
ATOM 1357 O O . PHE A 1 170 ? -10.877 16.889 11.451 1.00 41.97 170 PHE A O 1
ATOM 1364 N N . THR A 1 171 ? -9.881 18.831 10.998 1.00 37.06 171 THR A N 1
ATOM 1365 C CA . THR A 1 171 ? -9.360 19.082 12.357 1.00 37.06 171 THR A CA 1
ATOM 1366 C C . THR A 1 171 ? -10.423 19.721 13.272 1.00 37.06 171 THR A C 1
ATOM 1368 O O . THR A 1 171 ? -10.084 20.433 14.210 1.00 37.06 171 THR A O 1
ATOM 1371 N N . SER A 1 172 ? -11.717 19.512 13.007 1.00 34.34 172 SER A N 1
ATOM 1372 C CA . SER A 1 172 ? -12.816 20.175 13.717 1.00 34.34 172 SER A CA 1
ATOM 1373 C C . SER A 1 172 ? -14.078 19.311 13.783 1.00 34.34 172 SER A C 1
ATOM 1375 O O . SER A 1 172 ? -15.134 19.707 13.303 1.00 34.34 172 SER A O 1
ATOM 1377 N N . PHE A 1 173 ? -13.988 18.124 14.379 1.00 33.19 173 PHE A N 1
ATOM 1378 C CA . PHE A 1 173 ? -15.152 17.583 15.082 1.00 33.19 173 PHE A CA 1
ATOM 1379 C C . PHE A 1 173 ? -14.939 17.854 16.565 1.00 33.19 173 PHE A C 1
ATOM 1381 O O . PHE A 1 173 ? -14.053 17.281 17.197 1.00 33.19 173 PHE A O 1
ATOM 1388 N N . SER A 1 174 ? -15.690 18.847 17.035 1.00 33.00 174 SER A N 1
ATOM 1389 C CA . SER A 1 174 ? -15.663 19.438 18.361 1.00 33.00 174 SER A CA 1
ATOM 1390 C C . SER A 1 174 ? -15.702 18.405 19.482 1.00 33.00 174 SER A C 1
ATOM 1392 O O . SER A 1 174 ? -16.437 17.418 19.431 1.00 33.00 174 SER A O 1
ATOM 1394 N N . ASN A 1 175 ? -14.944 18.718 20.532 1.00 36.84 175 ASN A N 1
ATOM 1395 C CA . ASN A 1 175 ? -15.313 18.405 21.904 1.00 36.84 175 ASN A CA 1
ATOM 1396 C C . ASN A 1 175 ? -16.708 18.989 22.169 1.00 36.84 175 ASN A C 1
ATOM 1398 O O . ASN A 1 175 ? -16.806 20.157 22.513 1.00 36.84 175 ASN A O 1
ATOM 1402 N N . ASP A 1 176 ? -17.759 18.195 22.012 1.00 39.19 176 ASP A N 1
ATOM 1403 C CA . ASP A 1 176 ? -19.073 18.490 22.587 1.00 39.19 176 ASP A CA 1
ATOM 1404 C C . ASP A 1 176 ? -19.617 17.224 23.242 1.00 39.19 176 ASP A C 1
ATOM 1406 O O . ASP A 1 176 ? -20.567 16.600 22.787 1.00 39.19 176 ASP A O 1
ATOM 1410 N N . THR A 1 177 ? -18.950 16.846 24.327 1.00 40.44 177 THR A N 1
ATOM 1411 C CA . THR A 1 177 ? -19.579 16.260 25.511 1.00 40.44 177 THR A CA 1
ATOM 1412 C C . THR A 1 177 ? -18.708 16.649 26.697 1.00 40.44 177 THR A C 1
ATOM 1414 O O . THR A 1 177 ? -17.788 15.923 27.060 1.00 40.44 177 THR A O 1
ATOM 1417 N N . ASN A 1 178 ? -18.963 17.820 27.274 1.00 33.97 178 ASN A N 1
ATOM 1418 C CA . ASN A 1 178 ? -18.883 17.934 28.721 1.00 33.97 178 ASN A CA 1
ATOM 1419 C C . ASN A 1 178 ? -20.221 18.470 29.204 1.00 33.97 178 ASN A C 1
ATOM 1421 O O . ASN A 1 178 ? -20.624 19.597 28.921 1.00 33.97 178 ASN A O 1
ATOM 1425 N N . GLU A 1 179 ? -20.907 17.539 29.844 1.00 36.12 179 GLU A N 1
ATOM 1426 C CA . GLU A 1 179 ? -22.188 17.649 30.492 1.00 36.12 179 GLU A CA 1
ATOM 1427 C C . GLU A 1 179 ? -22.206 18.797 31.498 1.00 36.12 179 GLU A C 1
ATOM 1429 O O . GLU A 1 179 ? -21.260 19.055 32.241 1.00 36.12 179 GLU A O 1
ATOM 1434 N N . THR A 1 180 ? -23.359 19.448 31.512 1.00 37.06 180 THR A N 1
ATOM 1435 C CA . THR A 1 180 ? -23.959 20.096 32.669 1.00 37.06 180 THR A CA 1
ATOM 1436 C C . THR A 1 180 ? -23.702 19.332 33.969 1.00 37.06 180 THR A C 1
ATOM 1438 O O . THR A 1 180 ? -24.151 18.194 34.117 1.00 37.06 180 THR A O 1
ATOM 1441 N N . SER A 1 181 ? -23.082 20.003 34.936 1.00 35.16 181 SER A N 1
ATOM 1442 C CA . SER A 1 181 ? -23.410 19.953 36.368 1.00 35.16 181 SER A CA 1
ATOM 1443 C C . SER A 1 181 ? -22.897 21.220 37.038 1.00 35.16 181 SER A C 1
ATOM 1445 O O . SER A 1 181 ? -21.734 21.590 36.764 1.00 35.16 181 SER A O 1
#

Radius of gyration: 22.13 Å; chains: 1; bounding box: 48×41×64 Å

Foldseek 3Di:
DPLVVQLVVLVPDDPQLSVLSVQLSVCVVDPDVVSNVVSVQVSCCRPVVDGDDDDDPVRVQVVLVVVLVVLLVCLVPDDPLLSLLVSLLQLLCCQVVVNDGDDDDSVCSVVSLVVCVVPDDPVVSVLSVVSVVVNVCCVPVVNPDDPPDDPVSSVVSSVCSNCSNVNSVDPDPDPPDDDDD

Sequence (181 aa):
FILKERNKIIQKLPESNRNHLSKVNESLNGKNVETTLTRLEDAASEILQVILKRPNKKTEKDLILDIREKLKEKLTDEQDPAMILHLTITLLFYAVNNGRLIHAPGKTVPTLIKFLSKTLPNNINQRLHEMQDFVIQQSTTGGVASTQLSNEKIEFIKKLGLNAKENMSFTSFSNDTNETS